Protein AF-A0AAI8N116-F1 (afdb_monomer_lite)

Organism: NCBI:txid659243

pLDDT: mean 91.93, std 8.04, range [60.03, 98.12]

Structure (mmCIF, N/CA/C/O backbone):
data_AF-A0AAI8N116-F1
#
_entry.id   AF-A0AAI8N116-F1
#
loop_
_atom_site.group_PDB
_atom_site.id
_atom_site.type_symbol
_atom_site.label_atom_id
_atom_site.label_alt_id
_atom_site.label_comp_id
_atom_site.label_asym_id
_atom_site.label_entity_id
_atom_site.label_seq_id
_atom_site.pdbx_PDB_ins_code
_atom_site.Cartn_x
_atom_site.Cartn_y
_atom_site.Cartn_z
_atom_site.occupancy
_atom_site.B_iso_or_equiv
_atom_site.auth_seq_id
_atom_site.auth_comp_id
_atom_site.auth_asym_id
_atom_site.auth_atom_id
_atom_site.pdbx_PDB_model_num
ATOM 1 N N . MET A 1 1 ? 16.307 4.556 -23.321 1.00 61.59 1 MET A N 1
ATOM 2 C CA . MET A 1 1 ? 16.770 3.792 -22.136 1.00 61.59 1 MET A CA 1
ATOM 3 C C . MET A 1 1 ? 16.675 4.626 -20.861 1.00 61.59 1 MET A C 1
ATOM 5 O O . MET A 1 1 ? 16.125 4.118 -19.895 1.00 61.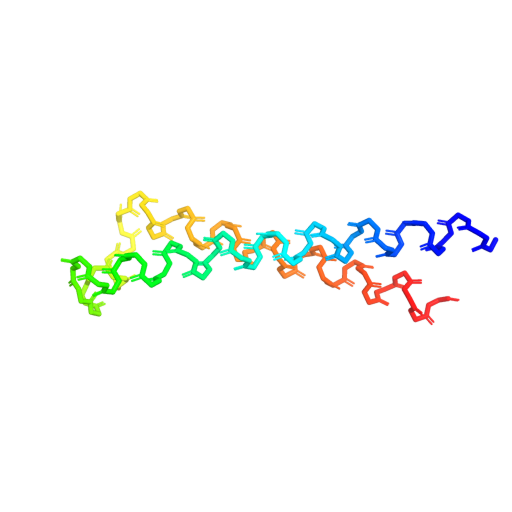59 1 MET A O 1
ATOM 9 N N . GLU A 1 2 ? 17.122 5.890 -20.848 1.00 68.06 2 GLU A N 1
ATOM 10 C CA . GLU A 1 2 ? 16.979 6.782 -19.675 1.00 68.06 2 GLU A CA 1
ATOM 11 C C . GLU A 1 2 ? 15.524 7.042 -19.250 1.00 68.06 2 GLU A C 1
ATOM 13 O O . GLU A 1 2 ? 15.231 7.072 -18.053 1.00 68.06 2 GLU A O 1
ATOM 18 N N . ASP A 1 3 ? 14.591 7.143 -20.200 1.00 74.19 3 ASP A N 1
ATOM 19 C CA . ASP A 1 3 ? 13.176 7.366 -19.875 1.00 74.19 3 ASP A CA 1
ATOM 20 C C . ASP A 1 3 ? 12.583 6.209 -19.063 1.00 74.19 3 ASP A C 1
ATOM 22 O O . ASP A 1 3 ? 11.941 6.436 -18.041 1.00 74.19 3 ASP A O 1
ATOM 26 N N . ASN A 1 4 ? 12.864 4.957 -19.444 1.00 76.19 4 ASN A N 1
ATOM 27 C CA . ASN A 1 4 ? 12.383 3.770 -18.721 1.00 76.19 4 ASN A CA 1
ATOM 28 C C . ASN A 1 4 ? 12.907 3.730 -17.278 1.00 76.19 4 ASN A C 1
ATOM 30 O O . ASN A 1 4 ? 12.180 3.345 -16.362 1.00 76.19 4 ASN A O 1
ATOM 34 N N . LEU A 1 5 ? 14.153 4.168 -17.067 1.00 79.44 5 LEU A N 1
ATOM 35 C CA . LEU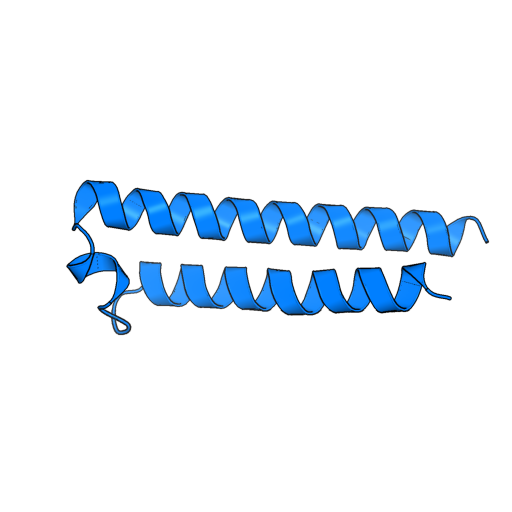 A 1 5 ? 14.757 4.275 -15.739 1.00 79.44 5 LEU A CA 1
ATOM 36 C C . LEU A 1 5 ? 14.093 5.376 -14.896 1.00 79.44 5 LEU A C 1
ATOM 38 O O . LEU A 1 5 ? 13.954 5.239 -13.682 1.00 79.44 5 LEU A O 1
ATOM 42 N N . THR A 1 6 ? 13.662 6.464 -15.532 1.00 88.69 6 THR A N 1
ATOM 43 C CA . THR A 1 6 ? 12.951 7.561 -14.864 1.00 88.69 6 THR A CA 1
ATOM 44 C C . THR A 1 6 ? 11.531 7.143 -14.483 1.00 88.69 6 THR A C 1
ATOM 46 O O . THR A 1 6 ? 11.113 7.345 -13.341 1.00 88.69 6 THR A O 1
ATOM 49 N N . TRP A 1 7 ? 10.811 6.477 -15.391 1.00 88.50 7 TRP A N 1
ATOM 50 C CA . TRP A 1 7 ? 9.467 5.957 -15.135 1.00 88.50 7 TRP A CA 1
ATOM 51 C C . TRP A 1 7 ? 9.455 4.889 -14.040 1.00 88.50 7 TRP A C 1
ATOM 53 O O . TRP A 1 7 ? 8.620 4.960 -13.138 1.00 88.50 7 TRP A O 1
ATOM 63 N N . SER A 1 8 ? 10.396 3.939 -14.053 1.00 90.81 8 SER A N 1
ATOM 64 C CA . SER A 1 8 ? 10.473 2.901 -13.016 1.00 90.81 8 SER A CA 1
ATOM 65 C C . SER A 1 8 ? 10.698 3.497 -11.622 1.00 90.81 8 SER A C 1
ATOM 67 O O . SER A 1 8 ? 9.995 3.128 -10.681 1.00 90.81 8 SER A O 1
ATOM 69 N N . ARG A 1 9 ? 11.585 4.493 -11.484 1.00 92.94 9 ARG A N 1
ATOM 70 C CA . ARG A 1 9 ? 11.786 5.231 -10.221 1.00 92.94 9 ARG A CA 1
ATOM 71 C C . ARG A 1 9 ? 10.513 5.938 -9.753 1.00 92.94 9 ARG A C 1
ATOM 73 O O . ARG A 1 9 ? 10.193 5.890 -8.568 1.00 92.94 9 ARG A O 1
ATOM 80 N N . LEU A 1 10 ? 9.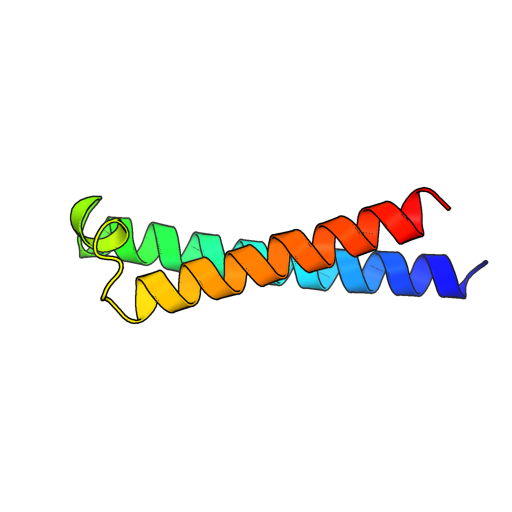777 6.563 -10.670 1.00 95.38 10 LEU A N 1
ATOM 81 C CA . LEU A 1 10 ? 8.512 7.244 -10.379 1.00 95.38 10 LEU A CA 1
ATOM 82 C C . LEU A 1 10 ? 7.445 6.278 -9.848 1.00 95.38 10 LEU A C 1
ATOM 84 O O . LEU A 1 10 ? 6.884 6.514 -8.778 1.00 95.38 10 LEU A O 1
ATOM 88 N N . PHE A 1 11 ? 7.200 5.166 -10.547 1.00 95.31 11 PHE A N 1
ATOM 89 C CA . PHE A 1 11 ? 6.231 4.156 -10.106 1.00 95.31 11 PHE A CA 1
ATOM 90 C C . PHE A 1 11 ? 6.637 3.503 -8.785 1.00 95.31 11 PHE A C 1
ATOM 92 O O . PHE A 1 11 ? 5.785 3.284 -7.923 1.00 95.31 11 PHE A O 1
ATOM 99 N N . PHE A 1 12 ? 7.935 3.263 -8.585 1.00 95.38 12 PHE A N 1
ATOM 100 C CA . PHE A 1 12 ? 8.453 2.774 -7.315 1.00 95.38 12 PHE A CA 1
ATOM 101 C C . PHE A 1 12 ? 8.154 3.750 -6.169 1.00 95.38 12 PHE A C 1
ATOM 103 O O . PHE A 1 12 ? 7.569 3.345 -5.164 1.00 95.38 12 PHE A O 1
ATOM 110 N N . LEU A 1 13 ? 8.463 5.041 -6.333 1.00 97.44 13 LEU A N 1
ATOM 111 C CA . LEU A 1 13 ? 8.190 6.065 -5.319 1.00 97.44 13 LEU A CA 1
ATOM 112 C C . LEU A 1 13 ? 6.698 6.160 -4.982 1.00 97.44 13 LEU A C 1
ATOM 114 O O . LEU A 1 13 ? 6.336 6.159 -3.806 1.00 97.44 13 LEU A O 1
ATOM 118 N N . ILE A 1 14 ? 5.829 6.184 -5.996 1.00 97.06 14 ILE A N 1
ATOM 119 C CA . ILE A 1 14 ? 4.373 6.214 -5.794 1.00 97.06 14 ILE A CA 1
ATOM 120 C C . ILE A 1 14 ? 3.916 4.972 -5.018 1.00 97.06 14 ILE A C 1
ATOM 122 O O . ILE A 1 14 ? 3.136 5.097 -4.072 1.00 97.06 14 ILE A O 1
ATOM 126 N N . SER A 1 15 ? 4.430 3.789 -5.367 1.00 97.56 15 SER A N 1
ATOM 127 C CA . SER A 1 15 ? 4.075 2.548 -4.678 1.00 97.56 15 SER A CA 1
ATOM 128 C C . SER A 1 15 ? 4.481 2.576 -3.200 1.00 97.56 15 SER A C 1
ATOM 130 O O . SER A 1 15 ? 3.677 2.237 -2.333 1.00 97.56 15 SER A O 1
ATOM 132 N N . MET A 1 16 ? 5.685 3.064 -2.884 1.00 98.12 16 MET A N 1
ATOM 133 C CA . MET A 1 16 ? 6.165 3.163 -1.504 1.00 98.12 16 MET A CA 1
ATOM 134 C C . MET A 1 16 ? 5.370 4.187 -0.690 1.00 98.12 16 MET A C 1
ATOM 136 O O . MET A 1 16 ? 5.056 3.927 0.471 1.00 98.12 16 MET A O 1
ATOM 140 N N . LEU A 1 17 ? 4.976 5.314 -1.292 1.00 97.94 17 LEU A N 1
ATOM 141 C CA . LEU A 1 17 ? 4.096 6.291 -0.642 1.00 97.94 17 LEU A CA 1
ATOM 142 C C . LEU A 1 17 ? 2.714 5.695 -0.348 1.00 97.94 17 LEU A C 1
ATOM 144 O O . LEU A 1 17 ? 2.208 5.834 0.765 1.00 97.94 17 LEU A O 1
ATOM 148 N N . ALA A 1 18 ? 2.121 4.988 -1.312 1.00 97.94 18 ALA A N 1
ATOM 149 C CA . ALA A 1 18 ? 0.831 4.326 -1.135 1.00 97.94 18 ALA A CA 1
ATOM 150 C C . ALA A 1 18 ? 0.885 3.243 -0.041 1.00 97.94 18 ALA A C 1
ATOM 152 O O . ALA A 1 18 ? -0.021 3.150 0.796 1.00 97.94 18 ALA A O 1
ATOM 153 N N . LEU A 1 19 ? 1.974 2.469 0.014 1.00 98.12 19 LEU A N 1
ATOM 154 C CA . LEU A 1 19 ? 2.223 1.504 1.083 1.00 98.12 19 LEU A CA 1
ATOM 155 C C . LEU A 1 19 ? 2.376 2.200 2.441 1.00 98.12 19 LEU A C 1
ATOM 157 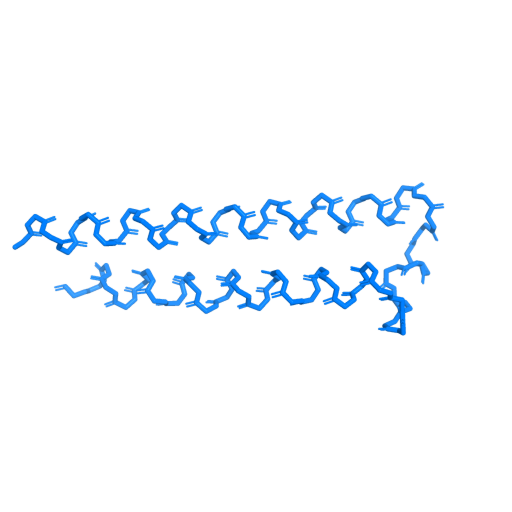O O . LEU A 1 19 ? 1.742 1.790 3.409 1.00 98.12 19 LEU A O 1
ATOM 161 N N . GLY A 1 20 ? 3.151 3.284 2.509 1.00 98.06 20 GLY A N 1
ATOM 162 C CA . GLY A 1 20 ? 3.324 4.077 3.725 1.00 98.06 20 GLY A CA 1
ATOM 163 C C . GLY A 1 20 ? 1.994 4.593 4.277 1.00 98.06 20 GLY A C 1
ATOM 164 O O . GLY A 1 20 ? 1.693 4.387 5.451 1.00 98.06 20 GLY A O 1
ATOM 165 N N . VAL A 1 21 ? 1.148 5.179 3.424 1.00 97.44 21 VAL A N 1
ATOM 166 C CA . VAL A 1 21 ? -0.201 5.641 3.803 1.00 97.44 21 VAL A CA 1
ATOM 167 C C . VAL A 1 21 ? -1.068 4.487 4.310 1.00 97.44 21 VAL A C 1
ATOM 169 O O . VAL A 1 21 ? -1.764 4.629 5.321 1.00 97.44 21 VAL A O 1
ATOM 172 N N . THR A 1 22 ? -0.998 3.332 3.645 1.00 97.62 22 THR A N 1
ATOM 173 C CA . THR A 1 22 ? -1.716 2.119 4.057 1.00 97.62 22 THR A CA 1
ATOM 174 C C . THR A 1 22 ? -1.297 1.694 5.462 1.00 97.62 22 THR A C 1
ATOM 176 O O . THR A 1 22 ? -2.153 1.499 6.322 1.00 97.62 22 THR A O 1
ATOM 179 N N . LEU A 1 23 ? 0.011 1.604 5.716 1.00 97.38 23 LEU A N 1
ATOM 180 C CA . LEU A 1 23 ? 0.558 1.176 7.001 1.00 97.38 23 LEU A CA 1
ATOM 181 C C . LEU A 1 23 ? 0.239 2.168 8.119 1.00 97.38 23 LEU A C 1
ATOM 183 O O . LEU A 1 23 ? -0.209 1.750 9.183 1.00 97.38 23 LEU A O 1
ATOM 187 N N . VAL A 1 24 ? 0.400 3.472 7.883 1.00 97.44 24 VAL A N 1
ATOM 188 C CA . VAL A 1 24 ? 0.054 4.507 8.871 1.00 97.44 24 VAL A CA 1
ATOM 189 C C . VAL A 1 24 ? -1.428 4.432 9.231 1.00 97.44 24 VAL A C 1
ATOM 191 O O . VAL A 1 24 ? -1.777 4.485 10.408 1.00 97.44 24 VAL A O 1
ATOM 194 N N . THR A 1 25 ? -2.303 4.242 8.241 1.00 95.38 25 THR A N 1
ATOM 195 C CA . THR A 1 25 ? -3.744 4.100 8.490 1.00 95.38 25 THR A CA 1
ATOM 196 C C . THR A 1 25 ? -4.046 2.812 9.260 1.00 95.38 25 THR A C 1
ATOM 198 O O . THR A 1 25 ? -4.806 2.842 10.226 1.00 95.38 25 THR A O 1
ATOM 201 N N . PHE A 1 26 ? -3.426 1.691 8.882 1.00 95.19 26 PHE A N 1
ATOM 202 C CA . PHE A 1 26 ? -3.574 0.397 9.551 1.00 95.19 26 PHE A CA 1
ATOM 203 C C . PHE A 1 26 ? -3.145 0.457 11.020 1.00 95.19 26 PHE A C 1
ATOM 205 O O . PHE A 1 26 ? -3.943 0.150 11.905 1.00 95.19 26 PHE A O 1
ATOM 212 N N . PHE A 1 27 ? -1.918 0.909 11.295 1.00 95.94 27 PHE A N 1
ATOM 213 C CA . 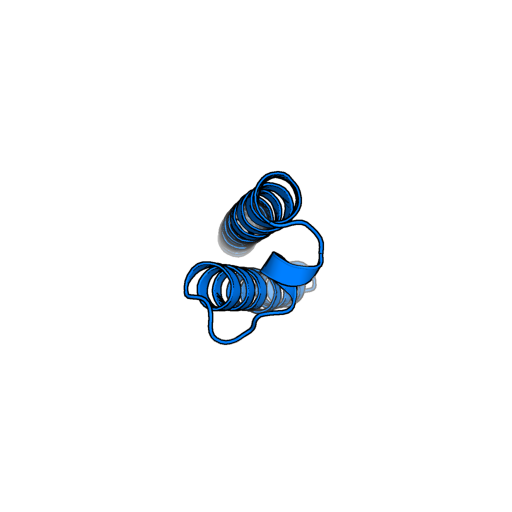PHE A 1 27 ? -1.413 1.045 12.660 1.00 95.94 27 PHE A CA 1
ATOM 214 C C . PHE A 1 27 ? -2.203 2.082 13.452 1.00 95.94 27 PHE A C 1
ATOM 216 O O . PHE A 1 27 ? -2.532 1.830 14.607 1.00 95.94 27 PHE A O 1
ATOM 223 N N . GLY A 1 28 ? -2.585 3.200 12.831 1.00 95.12 28 GLY A N 1
ATOM 224 C CA . GLY A 1 28 ? -3.462 4.190 13.448 1.00 95.12 28 GLY A CA 1
ATOM 225 C C . GLY A 1 28 ? -4.785 3.574 13.909 1.00 95.12 28 GLY A C 1
ATOM 226 O O . GLY A 1 28 ? -5.204 3.801 15.039 1.00 95.12 28 GLY A O 1
ATOM 227 N N . MET A 1 29 ? -5.419 2.734 13.090 1.00 94.75 29 MET A N 1
ATOM 228 C CA . MET A 1 29 ? -6.645 2.034 13.486 1.00 94.75 29 MET A CA 1
ATOM 229 C C . MET A 1 29 ? -6.404 0.997 14.585 1.00 94.75 29 MET A C 1
ATOM 231 O O . MET A 1 29 ? -7.191 0.928 15.523 1.00 94.75 29 MET A O 1
ATOM 235 N N . ILE A 1 30 ? -5.321 0.218 14.511 1.00 95.31 30 ILE A N 1
ATOM 236 C CA . ILE A 1 30 ? -4.995 -0.766 15.555 1.00 95.31 30 ILE A CA 1
ATOM 237 C C . ILE A 1 30 ? -4.768 -0.086 16.902 1.00 95.31 30 ILE A C 1
ATOM 239 O O . ILE A 1 30 ? -5.262 -0.571 17.915 1.00 95.31 30 ILE A O 1
ATOM 243 N N . LEU A 1 31 ? -4.042 1.030 16.926 1.00 95.44 31 LEU A N 1
ATOM 244 C CA . LEU A 1 31 ? -3.723 1.729 18.168 1.00 95.44 31 LEU A CA 1
ATOM 245 C C . LEU A 1 31 ? -4.957 2.379 18.807 1.00 95.44 31 LEU A C 1
ATOM 247 O O . LEU A 1 31 ? -5.038 2.429 20.030 1.00 95.44 31 LEU A O 1
ATOM 251 N N . ASN A 1 32 ? -5.916 2.853 18.005 1.00 93.31 32 ASN A N 1
ATOM 252 C CA . ASN A 1 32 ? -7.109 3.541 18.514 1.00 93.31 32 ASN A CA 1
ATOM 253 C C . ASN A 1 32 ? -8.289 2.599 18.803 1.00 93.31 32 ASN A C 1
ATOM 255 O O . ASN A 1 32 ? -8.997 2.782 19.788 1.00 93.31 32 ASN A O 1
ATOM 259 N N . ASP A 1 33 ? -8.521 1.601 17.952 1.00 91.75 33 ASP A N 1
ATOM 260 C CA . ASP A 1 33 ? -9.727 0.761 17.973 1.00 91.75 33 ASP A CA 1
ATOM 261 C C . ASP A 1 33 ? -9.412 -0.746 18.112 1.00 91.75 33 ASP A C 1
ATOM 263 O O . ASP A 1 33 ? -10.316 -1.592 18.094 1.00 91.75 33 ASP A O 1
ATOM 267 N N . GLY A 1 34 ? -8.130 -1.117 18.199 1.00 91.31 34 GLY A N 1
ATOM 268 C CA . GLY A 1 34 ? -7.676 -2.505 18.160 1.00 91.31 34 GLY A CA 1
ATOM 269 C C . GLY A 1 34 ? -7.928 -3.186 16.808 1.00 91.31 34 GLY A C 1
ATOM 270 O O . GLY A 1 34 ? -8.296 -2.569 15.806 1.00 91.31 34 GLY A O 1
ATOM 271 N N . LEU A 1 35 ? -7.790 -4.517 16.780 1.00 88.88 35 LEU A N 1
ATOM 272 C CA . LEU A 1 35 ? -8.074 -5.325 15.582 1.00 88.88 35 LEU A CA 1
ATOM 273 C C . LEU A 1 35 ? -9.526 -5.191 15.092 1.00 88.88 35 LEU A C 1
ATOM 275 O O . LEU A 1 35 ? -9.785 -5.287 13.894 1.00 88.88 35 LEU A O 1
ATOM 279 N N . ARG A 1 36 ? -10.482 -4.928 15.994 1.00 88.56 36 ARG A N 1
ATOM 280 C CA . ARG A 1 36 ? -11.897 -4.738 15.632 1.00 88.56 36 ARG A CA 1
ATOM 281 C C . ARG A 1 36 ? -12.114 -3.519 14.735 1.00 88.56 36 ARG A C 1
ATOM 283 O O . ARG A 1 36 ? -12.974 -3.572 13.858 1.00 88.56 36 ARG A O 1
ATOM 290 N N . GLY A 1 37 ? -11.339 -2.449 14.924 1.00 84.44 37 GLY A N 1
ATOM 291 C CA . GLY A 1 37 ? -11.427 -1.248 14.092 1.00 84.44 37 GLY A CA 1
ATOM 292 C C . GLY A 1 37 ? -11.047 -1.500 12.638 1.00 84.44 37 GLY A C 1
ATOM 293 O O . GLY A 1 37 ? -11.739 -1.033 11.736 1.00 84.44 37 GLY A O 1
ATOM 294 N N . VAL A 1 38 ? -9.999 -2.297 12.419 1.00 87.38 38 VAL A N 1
ATOM 295 C CA . VAL A 1 38 ? -9.496 -2.642 11.081 1.00 87.38 38 VAL A CA 1
ATOM 296 C C . VAL A 1 38 ? -10.447 -3.577 10.332 1.00 87.38 38 VAL A C 1
ATOM 298 O O . VAL A 1 38 ? -10.609 -3.456 9.121 1.00 87.38 38 VAL A O 1
ATOM 301 N N . LEU A 1 39 ? -11.106 -4.496 11.042 1.00 88.81 39 LEU A N 1
ATOM 302 C CA . LEU A 1 39 ? -12.026 -5.468 10.441 1.00 88.81 39 LEU A CA 1
ATOM 303 C C . LEU A 1 39 ? -13.403 -4.875 10.103 1.00 88.81 39 LEU A C 1
ATOM 305 O O . LEU A 1 39 ? -14.201 -5.509 9.412 1.00 88.81 39 LEU A O 1
ATOM 309 N N . ASN A 1 40 ? -13.701 -3.656 10.556 1.00 89.88 40 ASN A N 1
ATOM 310 C CA . ASN A 1 40 ? -14.958 -2.988 10.245 1.00 89.88 40 ASN A CA 1
ATOM 311 C C . ASN A 1 40 ? -14.904 -2.314 8.864 1.00 89.88 40 ASN A C 1
ATOM 313 O O . ASN A 1 40 ? -14.709 -1.105 8.741 1.00 89.88 40 ASN A O 1
ATOM 317 N N . VAL A 1 41 ? -15.128 -3.107 7.815 1.00 85.19 41 VAL A N 1
ATOM 318 C CA . VAL A 1 41 ? -15.033 -2.700 6.397 1.00 85.19 41 VAL A CA 1
ATOM 319 C C . VAL A 1 41 ? -15.970 -1.541 6.016 1.00 85.19 41 VAL A C 1
ATOM 321 O O . VAL A 1 41 ? -15.738 -0.825 5.040 1.00 85.19 41 VAL A O 1
ATOM 324 N N . SER A 1 42 ? -17.018 -1.295 6.804 1.00 89.19 42 SER A N 1
ATOM 325 C CA . SER A 1 42 ? -17.932 -0.169 6.597 1.00 89.19 42 SER A CA 1
ATOM 326 C C . SER A 1 42 ? -17.309 1.182 6.963 1.00 89.19 42 SER A C 1
ATOM 328 O O . SER A 1 42 ? -17.773 2.218 6.479 1.00 89.19 42 SER A O 1
ATOM 330 N N . ARG A 1 43 ? -16.246 1.202 7.780 1.00 89.00 43 ARG A N 1
ATOM 331 C CA . ARG A 1 43 ? -15.585 2.432 8.223 1.00 89.00 43 ARG A CA 1
ATOM 332 C C . ARG A 1 43 ? -14.784 3.088 7.096 1.00 89.00 43 ARG A C 1
ATOM 334 O O . ARG A 1 43 ? -14.044 2.444 6.357 1.00 89.00 43 ARG A O 1
ATOM 341 N N . LYS A 1 44 ? -14.887 4.419 7.011 1.00 91.69 44 LYS A N 1
ATOM 342 C CA . LYS A 1 44 ? -14.170 5.241 6.021 1.00 91.69 44 LYS A CA 1
ATOM 343 C C . LYS A 1 44 ? -12.640 5.030 6.053 1.00 91.69 44 LYS A C 1
ATOM 345 O O . LYS A 1 44 ? -12.084 4.851 4.973 1.00 91.69 44 LYS A O 1
ATOM 350 N N . PRO A 1 45 ? -11.967 4.964 7.223 1.00 91.25 45 PRO A N 1
ATOM 351 C CA . PRO A 1 45 ? -10.539 4.635 7.295 1.00 91.25 45 PRO A CA 1
ATOM 352 C C . PRO A 1 45 ? -10.168 3.275 6.690 1.00 91.25 45 PRO A C 1
ATOM 354 O O . PRO A 1 45 ? -9.165 3.179 5.992 1.00 91.25 45 PRO A O 1
ATOM 357 N N . VAL A 1 46 ? -10.998 2.242 6.876 1.00 93.12 46 VAL A N 1
ATOM 358 C CA . VAL A 1 46 ? -10.746 0.903 6.312 1.00 93.12 46 VAL A CA 1
ATOM 359 C C . VAL A 1 46 ? -10.865 0.925 4.789 1.00 93.12 46 VAL A C 1
ATOM 361 O O . VAL A 1 46 ? -10.005 0.387 4.096 1.00 93.12 46 VAL A O 1
ATOM 364 N N . LYS A 1 47 ? -11.876 1.618 4.250 1.00 94.94 47 LYS A N 1
ATOM 365 C CA . LYS A 1 47 ? -12.019 1.819 2.797 1.00 94.94 47 LYS A CA 1
ATOM 366 C C . LYS A 1 47 ? -10.849 2.606 2.209 1.00 94.94 47 LYS A C 1
ATOM 368 O O . LYS A 1 47 ? -10.366 2.264 1.135 1.00 94.94 47 LYS A O 1
ATOM 373 N N . PHE A 1 48 ? -10.386 3.638 2.914 1.00 95.44 48 PHE A N 1
ATOM 374 C CA . PHE A 1 48 ? -9.228 4.427 2.500 1.00 95.44 48 PHE A CA 1
ATOM 375 C C . PHE A 1 48 ? -7.946 3.585 2.484 1.00 95.44 48 PHE A C 1
ATOM 377 O O . PHE A 1 48 ? -7.253 3.574 1.474 1.00 95.44 48 PHE A O 1
ATOM 384 N N . MET A 1 49 ? -7.694 2.813 3.546 1.00 96.06 49 MET A N 1
ATOM 385 C CA . MET A 1 49 ? -6.572 1.873 3.637 1.00 96.06 49 MET A CA 1
ATOM 386 C C . MET A 1 49 ? -6.606 0.828 2.514 1.00 96.06 49 MET A C 1
ATOM 388 O O . MET A 1 49 ? -5.591 0.570 1.876 1.00 96.06 49 MET A O 1
ATOM 392 N N . ALA A 1 50 ? -7.771 0.233 2.245 1.00 95.38 50 ALA A N 1
ATOM 393 C CA . ALA A 1 50 ? -7.923 -0.731 1.158 1.00 95.38 50 ALA A CA 1
ATOM 394 C C . ALA A 1 50 ? -7.674 -0.085 -0.216 1.00 95.38 50 ALA A C 1
ATOM 396 O O . ALA A 1 50 ? -7.015 -0.678 -1.068 1.00 95.38 50 ALA A O 1
ATOM 397 N N . GLY A 1 51 ? -8.152 1.146 -0.421 1.00 96.38 51 GLY A N 1
ATOM 398 C CA . GLY A 1 51 ? -7.910 1.911 -1.642 1.00 96.38 51 GLY A CA 1
ATOM 399 C C . GLY A 1 51 ? -6.431 2.240 -1.849 1.00 96.38 51 GLY A C 1
ATOM 400 O O . GLY A 1 51 ? -5.898 1.994 -2.928 1.00 96.38 51 GLY A O 1
ATOM 401 N N . SER A 1 52 ? -5.741 2.735 -0.817 1.00 97.31 52 SER A N 1
ATOM 402 C CA . SER A 1 52 ? -4.301 3.010 -0.890 1.00 97.31 52 SER A CA 1
ATOM 403 C C . SER A 1 52 ? -3.490 1.734 -1.105 1.00 97.31 52 SER A C 1
ATOM 405 O O . SER A 1 52 ? -2.529 1.740 -1.873 1.00 97.31 52 SER A O 1
ATOM 407 N N . PHE A 1 53 ? -3.912 0.619 -0.506 1.00 97.62 53 PHE A N 1
ATOM 408 C CA . PHE A 1 53 ? -3.277 -0.675 -0.722 1.00 97.62 53 PHE A CA 1
ATOM 409 C C . PHE A 1 53 ? -3.443 -1.162 -2.165 1.00 97.62 53 PHE A C 1
ATOM 411 O O . PHE A 1 53 ? -2.498 -1.667 -2.767 1.00 97.62 53 PHE A O 1
ATOM 418 N N . LEU A 1 54 ? -4.618 -0.948 -2.761 1.00 98.00 54 LEU A N 1
ATOM 419 C CA . LEU A 1 54 ? -4.860 -1.272 -4.164 1.00 98.00 54 LEU A CA 1
ATOM 420 C C . LEU A 1 54 ? -3.995 -0.415 -5.101 1.00 98.00 54 LEU A C 1
ATOM 422 O O . LEU A 1 54 ? -3.417 -0.945 -6.048 1.00 98.00 54 LEU A O 1
ATOM 426 N N . VAL A 1 55 ? -3.835 0.881 -4.810 1.00 97.81 55 VAL A N 1
ATOM 427 C CA . VAL A 1 55 ? -2.907 1.758 -5.550 1.00 97.81 55 VAL A CA 1
ATOM 428 C C . VAL A 1 55 ? -1.470 1.252 -5.438 1.00 97.81 55 VAL A C 1
ATOM 430 O O . VAL A 1 55 ? -0.771 1.198 -6.451 1.00 97.81 55 VAL A O 1
ATOM 433 N N . TYR A 1 56 ? -1.036 0.831 -4.246 1.00 98.06 56 TYR A N 1
ATOM 434 C CA . TYR A 1 56 ? 0.272 0.200 -4.055 1.00 98.06 56 TYR A CA 1
ATOM 435 C C . TYR A 1 56 ? 0.438 -1.027 -4.961 1.00 98.06 56 TYR A C 1
ATOM 437 O O . TYR A 1 56 ? 1.401 -1.077 -5.721 1.00 98.06 56 TYR A O 1
ATOM 445 N N . ILE A 1 57 ? -0.516 -1.966 -4.954 1.00 98.12 57 ILE A N 1
ATOM 446 C CA . ILE A 1 57 ? -0.447 -3.186 -5.775 1.00 98.12 57 ILE A CA 1
ATOM 447 C C . ILE A 1 57 ? -0.310 -2.839 -7.260 1.00 98.12 57 ILE A C 1
ATOM 449 O O . ILE A 1 57 ? 0.587 -3.346 -7.931 1.00 98.12 57 ILE A O 1
ATOM 453 N N . VAL A 1 58 ? -1.180 -1.965 -7.776 1.00 98.12 58 VAL A N 1
ATOM 454 C CA . VAL A 1 58 ? -1.198 -1.614 -9.204 1.00 98.12 58 VAL A CA 1
ATOM 455 C C . VAL A 1 58 ? 0.095 -0.911 -9.613 1.00 98.12 58 VAL A C 1
ATOM 457 O O . VAL A 1 58 ? 0.715 -1.282 -10.606 1.00 98.12 58 VAL A O 1
ATOM 460 N N . THR A 1 59 ? 0.539 0.083 -8.844 1.00 97.00 59 THR A N 1
ATOM 461 C CA . THR A 1 59 ? 1.752 0.852 -9.175 1.00 97.00 59 THR A CA 1
ATOM 462 C C . THR A 1 59 ? 3.021 0.018 -9.034 1.00 97.00 59 THR A C 1
ATOM 464 O O . THR A 1 59 ? 3.921 0.137 -9.864 1.00 97.00 59 THR A O 1
ATOM 467 N N . PHE A 1 60 ? 3.073 -0.887 -8.054 1.00 96.62 60 PHE A N 1
ATOM 468 C CA . PHE A 1 60 ? 4.181 -1.822 -7.889 1.00 96.62 60 PHE A CA 1
ATOM 469 C C . PHE A 1 60 ? 4.226 -2.869 -9.012 1.00 96.62 60 PHE A C 1
ATOM 471 O O . PHE A 1 60 ? 5.299 -3.164 -9.535 1.00 96.62 60 PHE A O 1
ATOM 478 N N . ALA A 1 61 ? 3.072 -3.376 -9.457 1.00 96.69 61 ALA A N 1
ATOM 479 C CA . ALA A 1 61 ? 3.002 -4.265 -10.615 1.00 96.69 61 ALA A CA 1
ATOM 480 C C . ALA A 1 61 ? 3.502 -3.571 -11.894 1.00 96.69 61 ALA A C 1
ATOM 482 O O . ALA A 1 61 ? 4.290 -4.150 -12.641 1.00 96.69 61 ALA A O 1
ATOM 483 N N . VAL A 1 62 ? 3.112 -2.311 -12.122 1.00 95.62 62 VAL A N 1
ATOM 484 C CA . VAL A 1 62 ? 3.612 -1.509 -13.253 1.00 95.62 62 VAL A CA 1
ATOM 485 C C . VAL A 1 62 ? 5.122 -1.284 -13.154 1.00 95.62 62 VAL A C 1
ATOM 487 O O . VAL A 1 62 ? 5.823 -1.443 -14.151 1.00 95.62 62 VAL A O 1
ATOM 490 N N . TYR A 1 63 ? 5.644 -0.983 -11.961 1.00 94.94 63 TYR A N 1
ATOM 491 C CA . TYR A 1 63 ? 7.086 -0.885 -11.727 1.00 94.94 63 TYR A CA 1
ATOM 492 C C . TYR A 1 63 ? 7.822 -2.164 -12.152 1.00 94.94 63 TYR A C 1
ATOM 494 O O . TYR A 1 63 ? 8.803 -2.069 -12.890 1.00 94.94 63 TYR A O 1
ATOM 502 N N . ILE A 1 64 ? 7.338 -3.345 -11.750 1.00 94.56 64 ILE A N 1
ATOM 503 C CA . ILE A 1 64 ? 7.931 -4.630 -12.153 1.00 94.56 64 ILE A CA 1
ATOM 504 C C . ILE A 1 64 ? 7.886 -4.782 -13.677 1.00 94.56 64 ILE A C 1
ATOM 506 O O . ILE A 1 64 ? 8.908 -5.084 -14.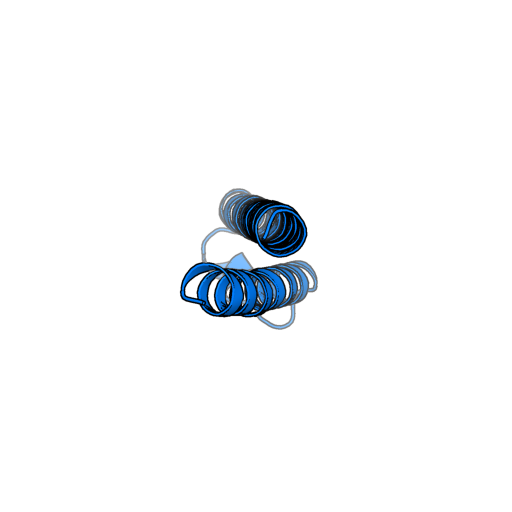286 1.00 94.56 64 ILE A O 1
ATOM 510 N N . LEU A 1 65 ? 6.735 -4.527 -14.307 1.00 93.44 65 LEU A N 1
ATOM 511 C CA . LEU A 1 65 ? 6.576 -4.667 -15.759 1.00 93.44 65 LEU A CA 1
ATOM 512 C C . LEU A 1 65 ? 7.535 -3.776 -16.557 1.00 93.44 65 LEU A C 1
ATOM 514 O O . LEU A 1 65 ? 8.051 -4.209 -17.584 1.00 93.44 65 LEU A O 1
ATOM 518 N N . ILE A 1 66 ? 7.770 -2.544 -16.097 1.00 90.94 66 ILE A N 1
ATOM 519 C CA . ILE A 1 66 ? 8.709 -1.613 -16.737 1.00 90.94 66 ILE A CA 1
ATOM 520 C C . ILE A 1 66 ? 10.159 -2.003 -16.435 1.00 90.94 66 ILE A C 1
ATOM 522 O O . ILE A 1 66 ? 11.009 -1.834 -17.297 1.00 90.94 66 ILE A O 1
ATOM 526 N N . SER A 1 67 ? 10.450 -2.515 -15.236 1.00 88.00 67 SER A N 1
ATOM 527 C CA . SER A 1 67 ? 11.824 -2.820 -14.801 1.00 88.00 67 SER A CA 1
ATOM 528 C C . SER A 1 67 ? 12.364 -4.143 -15.339 1.00 88.00 67 SER A C 1
ATOM 530 O O . SER A 1 67 ? 13.574 -4.321 -15.414 1.00 88.00 67 SER A O 1
ATOM 532 N N . VAL A 1 68 ? 11.479 -5.085 -15.667 1.00 82.69 68 VAL A N 1
ATOM 533 C CA . VAL A 1 68 ? 11.837 -6.378 -16.275 1.00 82.69 68 VAL A CA 1
ATOM 534 C C . VAL A 1 68 ? 12.073 -6.246 -17.789 1.00 82.69 68 VAL A C 1
ATOM 536 O O . VAL A 1 68 ? 12.642 -7.149 -18.399 1.00 82.69 68 VAL A O 1
ATOM 539 N N . ARG A 1 69 ? 11.644 -5.134 -18.395 1.00 60.03 69 ARG A N 1
ATOM 540 C CA . ARG A 1 69 ? 11.827 -4.818 -19.816 1.00 60.03 69 ARG A CA 1
ATOM 541 C C . ARG A 1 69 ? 13.105 -4.027 -20.065 1.00 60.03 69 ARG A C 1
ATOM 543 O O . ARG A 1 69 ? 13.717 -4.284 -21.122 1.00 60.03 69 ARG A O 1
#

Foldseek 3Di:
DVVLVVLLVVLVVLLVVLVVLLVCLVVVQCVPPNPVSCPPCVDPSNVSSVVSNVSNVVSVVVSCVSVVD

Radius of gyration: 14.9 Å; chains: 1; bounding box: 35×14×41 Å

Sequence (69 aa):
MEDNLTWSRLFFLISMLALGVTLVTFFGMILNDGLRGVLNVSRKPVKFMAGSFLVYIVTFAVYILISVR

Secondary structure (DSSP, 8-state):
-HHHHHHHHHHHHHHHHHHHHHHHHHHHHHHHHHHHHHH-TTSHHHHHHHHHHHHHHHHHHHHHHHH--